Protein AF-A0A920DWF5-F1 (afdb_monomer_lite)

Radius of gyration: 15.87 Å; chains: 1; bounding box: 43×25×32 Å

Foldseek 3Di:
DWDKPNHDDDFPVSVLVVLQVCQQPAAKTKIWDADPVVRDIDMDIDGDGRDDDDPVDGSCVVVVHDGDHPDDDFQQADDCPDPCVVVPHGHGD

Structure (mmCIF, N/CA/C/O backbone):
data_AF-A0A920DWF5-F1
#
_entry.id   AF-A0A920DWF5-F1
#
loop_
_atom_site.group_PDB
_atom_site.id
_atom_site.type_symbol
_atom_site.label_atom_id
_atom_site.label_alt_id
_atom_site.label_comp_id
_atom_site.label_asym_id
_atom_site.label_entity_id
_atom_site.label_seq_id
_atom_site.pdbx_PDB_ins_code
_atom_site.Cartn_x
_atom_site.Cartn_y
_atom_site.Cartn_z
_atom_site.occupancy
_atom_site.B_iso_or_equiv
_atom_site.auth_seq_id
_atom_site.auth_comp_id
_atom_site.auth_asym_id
_atom_site.auth_atom_id
_atom_site.pdbx_PDB_model_num
ATOM 1 N N . MET A 1 1 ? -7.937 7.401 -10.818 1.00 67.44 1 MET A N 1
ATOM 2 C CA . MET A 1 1 ? -6.635 7.728 -10.192 1.00 67.44 1 MET A CA 1
ATOM 3 C C . MET A 1 1 ? -6.473 6.801 -8.995 1.00 67.44 1 MET A C 1
ATOM 5 O O . MET A 1 1 ? -7.468 6.570 -8.327 1.00 67.44 1 MET A O 1
ATOM 9 N N . LEU A 1 2 ? -5.287 6.235 -8.748 1.00 84.75 2 LEU A N 1
ATOM 10 C CA . LEU A 1 2 ? -5.048 5.371 -7.581 1.00 84.75 2 LEU A CA 1
ATOM 11 C C . LEU A 1 2 ? -4.706 6.238 -6.354 1.00 84.75 2 LEU A C 1
ATOM 13 O O . LEU A 1 2 ? -3.880 7.147 -6.475 1.00 84.75 2 LEU A O 1
ATOM 17 N N . SER A 1 3 ? -5.329 5.987 -5.200 1.00 87.75 3 SER A N 1
ATOM 18 C CA . SER A 1 3 ? -5.117 6.766 -3.968 1.00 87.75 3 SER A CA 1
ATOM 19 C C . SER A 1 3 ? -5.283 5.915 -2.697 1.00 87.75 3 SER A C 1
ATOM 21 O O . SER A 1 3 ? -6.054 4.959 -2.686 1.00 87.75 3 SER A O 1
ATOM 23 N N . VAL A 1 4 ? -4.559 6.252 -1.625 1.00 88.31 4 VAL A N 1
ATOM 24 C CA . VAL A 1 4 ? -4.745 5.688 -0.271 1.00 88.31 4 VAL A CA 1
ATOM 25 C C . VAL A 1 4 ? -4.977 6.845 0.694 1.00 88.31 4 VAL A C 1
ATOM 27 O O . VAL A 1 4 ? -4.104 7.698 0.835 1.00 88.31 4 VAL A O 1
ATOM 30 N N . ASN A 1 5 ? -6.137 6.907 1.353 1.00 89.94 5 ASN A N 1
ATOM 31 C CA . ASN A 1 5 ? -6.530 8.022 2.227 1.00 89.94 5 ASN A CA 1
ATOM 32 C C . ASN A 1 5 ? -6.269 9.412 1.594 1.00 89.94 5 ASN A C 1
ATOM 34 O O . ASN A 1 5 ? -5.766 10.322 2.256 1.00 89.94 5 ASN A O 1
ATOM 38 N N . ASN A 1 6 ? -6.620 9.586 0.313 1.00 88.81 6 ASN A N 1
ATOM 39 C CA . ASN A 1 6 ? -6.387 10.794 -0.499 1.00 88.81 6 ASN A CA 1
ATOM 40 C C . ASN A 1 6 ? -4.920 11.088 -0.867 1.00 88.81 6 ASN A C 1
ATOM 42 O O . ASN A 1 6 ? -4.634 12.148 -1.428 1.00 88.81 6 ASN A O 1
ATOM 46 N N . ILE A 1 7 ? -3.982 10.182 -0.582 1.00 91.06 7 ILE A N 1
ATOM 47 C CA . ILE A 1 7 ? -2.592 10.278 -1.041 1.00 91.06 7 ILE A CA 1
ATOM 48 C C . ILE A 1 7 ? -2.502 9.617 -2.422 1.00 91.06 7 ILE A C 1
ATOM 50 O O . ILE A 1 7 ? -2.734 8.410 -2.520 1.00 91.06 7 ILE A O 1
ATOM 54 N N . PRO A 1 8 ? -2.180 10.365 -3.496 1.00 90.94 8 PRO A N 1
ATOM 55 C CA . PRO A 1 8 ? -2.073 9.800 -4.836 1.00 90.94 8 PRO A CA 1
ATOM 56 C C . PRO A 1 8 ? -0.923 8.800 -4.940 1.00 90.94 8 PRO A C 1
ATOM 58 O O . PRO A 1 8 ? 0.180 9.068 -4.466 1.00 90.94 8 PRO A O 1
ATOM 61 N N . ILE A 1 9 ? -1.171 7.691 -5.632 1.00 89.75 9 ILE A N 1
ATOM 62 C CA . ILE A 1 9 ? -0.216 6.602 -5.833 1.00 89.75 9 ILE A CA 1
ATOM 63 C C . ILE A 1 9 ? 0.100 6.472 -7.322 1.00 89.75 9 ILE A C 1
ATOM 65 O O . ILE A 1 9 ? -0.809 6.425 -8.155 1.00 89.75 9 ILE A O 1
ATOM 69 N N . LYS A 1 10 ? 1.388 6.402 -7.670 1.00 87.19 10 LYS A N 1
ATOM 70 C CA . LYS A 1 10 ? 1.835 6.360 -9.074 1.00 87.19 10 LYS A CA 1
ATOM 71 C C . LYS A 1 10 ? 2.187 4.969 -9.582 1.00 87.19 10 LYS A C 1
ATOM 73 O O . LYS A 1 10 ? 2.197 4.769 -10.791 1.00 87.19 10 LYS A O 1
ATOM 78 N N . ASN A 1 11 ? 2.543 4.052 -8.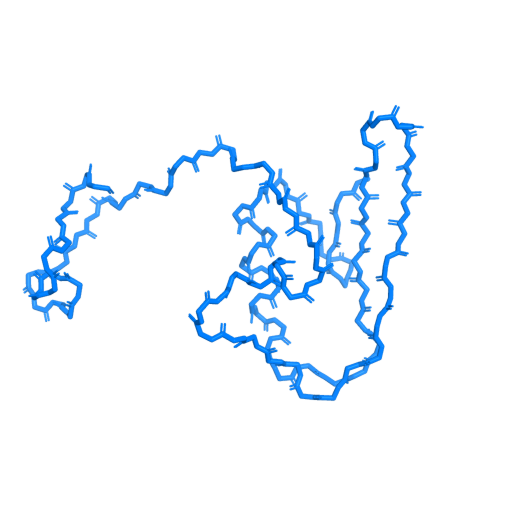690 1.00 85.00 11 ASN A N 1
ATOM 79 C CA . ASN A 1 11 ? 3.055 2.725 -9.032 1.00 85.00 11 ASN A CA 1
ATOM 80 C C . ASN A 1 11 ? 2.786 1.728 -7.894 1.00 85.00 11 ASN A C 1
ATOM 82 O O . ASN A 1 11 ? 2.427 2.118 -6.778 1.00 85.00 11 ASN A O 1
ATOM 86 N N . ALA A 1 12 ? 2.977 0.438 -8.169 1.00 84.94 12 ALA A N 1
ATOM 87 C CA . ALA A 1 12 ? 2.747 -0.629 -7.195 1.00 84.94 12 ALA A CA 1
ATOM 88 C C . ALA A 1 12 ? 3.621 -0.499 -5.937 1.00 84.94 12 ALA A C 1
ATOM 90 O O . ALA A 1 12 ? 3.172 -0.802 -4.837 1.00 84.94 12 ALA A O 1
ATOM 91 N N . GLN A 1 13 ? 4.856 -0.012 -6.070 1.00 86.12 13 GLN A N 1
ATOM 92 C CA . GLN A 1 13 ? 5.758 0.150 -4.930 1.00 86.12 13 GLN A CA 1
ATOM 93 C C . GLN A 1 13 ? 5.275 1.248 -3.971 1.00 86.12 13 GLN A C 1
ATOM 95 O O . GLN A 1 13 ? 5.293 1.064 -2.754 1.00 86.12 13 GLN A O 1
ATOM 100 N N . GLU A 1 14 ? 4.819 2.379 -4.508 1.00 89.25 14 GLU A N 1
ATOM 101 C CA . GLU A 1 14 ? 4.213 3.457 -3.728 1.00 89.25 14 GLU A CA 1
ATOM 102 C C . GLU A 1 14 ? 2.945 2.982 -3.011 1.00 89.25 14 GLU A C 1
ATOM 104 O O . GLU A 1 14 ? 2.746 3.361 -1.857 1.00 89.25 14 GLU A O 1
ATOM 109 N N . LEU A 1 15 ? 2.141 2.110 -3.638 1.00 90.06 15 LEU A N 1
ATOM 110 C CA . LEU A 1 15 ? 0.981 1.494 -2.988 1.00 90.06 15 LEU A CA 1
ATOM 111 C C . LEU A 1 15 ? 1.408 0.730 -1.730 1.00 90.06 15 LEU A C 1
ATOM 113 O O . LEU A 1 15 ? 0.884 0.997 -0.652 1.00 90.06 15 LEU A O 1
ATOM 117 N N . GLU A 1 16 ? 2.373 -0.188 -1.846 1.00 90.31 16 GLU A N 1
ATOM 118 C CA . GLU A 1 16 ? 2.830 -0.992 -0.702 1.00 90.31 16 GLU A CA 1
ATOM 119 C C . GLU A 1 16 ? 3.380 -0.120 0.430 1.00 90.31 16 GLU A C 1
ATOM 121 O O . GLU A 1 16 ? 3.061 -0.333 1.601 1.00 90.31 16 GLU A O 1
ATOM 126 N N . ILE A 1 17 ? 4.188 0.886 0.083 1.00 90.56 17 ILE A N 1
ATOM 127 C CA . ILE A 1 17 ? 4.775 1.814 1.052 1.00 90.56 17 ILE A CA 1
ATOM 128 C C . ILE A 1 17 ? 3.677 2.592 1.779 1.00 90.56 17 ILE A C 1
ATOM 130 O O . ILE A 1 17 ? 3.732 2.723 3.003 1.00 90.56 17 ILE A O 1
ATOM 134 N N . GLU A 1 18 ? 2.696 3.124 1.053 1.00 93.88 18 GLU A N 1
ATOM 135 C CA . GLU A 1 18 ? 1.656 3.953 1.655 1.00 93.88 18 GLU A CA 1
ATOM 136 C C . GLU A 1 18 ? 0.695 3.129 2.514 1.00 93.88 18 GLU A C 1
ATOM 138 O O . GLU A 1 18 ? 0.364 3.538 3.628 1.00 93.88 18 GLU A O 1
ATOM 143 N N . LEU A 1 19 ? 0.334 1.918 2.078 1.00 92.75 19 LEU A N 1
ATOM 144 C CA . LEU A 1 19 ? -0.409 0.973 2.914 1.00 92.75 19 LEU A CA 1
ATOM 145 C C . LEU A 1 19 ? 0.359 0.669 4.209 1.00 92.75 19 LEU A C 1
ATOM 147 O O . LEU A 1 19 ? -0.208 0.765 5.297 1.00 92.75 19 LEU A O 1
ATOM 151 N N . PHE A 1 20 ? 1.661 0.383 4.113 1.00 92.31 20 PHE A N 1
ATOM 152 C CA . PHE A 1 20 ? 2.491 0.070 5.276 1.00 92.31 20 PHE A CA 1
ATOM 153 C C . PHE A 1 20 ? 2.623 1.244 6.259 1.00 92.31 20 PHE A C 1
ATOM 155 O O . PHE A 1 20 ? 2.538 1.033 7.470 1.00 92.31 20 PHE A O 1
ATOM 162 N N . LYS A 1 21 ? 2.780 2.485 5.776 1.00 93.50 21 LYS A N 1
ATOM 163 C CA . LYS A 1 21 ? 2.842 3.695 6.626 1.00 93.50 21 LYS A CA 1
ATOM 164 C C . LYS A 1 21 ? 1.589 3.905 7.473 1.00 93.50 21 LYS A C 1
ATOM 166 O O . LYS A 1 21 ? 1.680 4.509 8.536 1.00 93.50 21 LYS A O 1
ATOM 171 N N . ASN A 1 22 ? 0.443 3.405 7.019 1.00 93.56 22 ASN A N 1
ATOM 172 C CA . ASN A 1 22 ? -0.813 3.474 7.759 1.00 93.56 22 ASN A CA 1
ATOM 173 C C . ASN A 1 22 ? -0.944 2.365 8.826 1.00 93.56 22 ASN A C 1
ATOM 175 O O . ASN A 1 22 ? -2.004 2.215 9.433 1.00 93.56 22 ASN A O 1
ATOM 179 N N . SER A 1 23 ? 0.115 1.598 9.107 1.00 93.31 23 SER A N 1
ATOM 180 C CA . SER A 1 23 ? 0.147 0.696 10.264 1.00 93.31 23 SER A CA 1
ATOM 181 C C . SER A 1 23 ? -0.147 1.464 11.560 1.00 93.31 23 SER A C 1
ATOM 183 O O . SER A 1 23 ? 0.377 2.550 11.794 1.00 93.31 23 SER A O 1
ATOM 185 N N . GLY A 1 24 ? -1.002 0.905 12.411 1.00 94.75 24 GLY A N 1
ATOM 186 C CA . GLY A 1 24 ? -1.511 1.547 13.622 1.00 94.75 24 GLY A CA 1
ATOM 187 C C . GLY A 1 24 ? -2.722 2.460 13.404 1.00 94.75 24 GLY A C 1
ATOM 188 O O . GLY A 1 24 ? -3.322 2.913 14.380 1.00 94.75 24 GLY A O 1
ATOM 189 N N . PHE A 1 25 ? -3.133 2.710 12.154 1.00 94.75 25 PHE A N 1
ATOM 190 C CA . PHE A 1 25 ? -4.298 3.544 11.861 1.00 94.75 25 PHE A CA 1
ATOM 191 C C . PHE A 1 25 ? -5.584 2.951 12.454 1.00 94.75 25 PHE A C 1
ATOM 193 O O . PHE A 1 25 ? -5.811 1.739 12.426 1.00 94.75 25 PHE A O 1
ATOM 200 N N . THR A 1 26 ? -6.435 3.828 12.988 1.00 96.00 26 THR A N 1
ATOM 201 C CA . THR A 1 26 ? -7.754 3.493 13.531 1.00 96.00 26 THR A CA 1
ATOM 202 C C . THR A 1 26 ? -8.776 4.475 12.982 1.00 96.00 26 THR A C 1
ATOM 204 O O . THR A 1 26 ? -8.615 5.685 13.137 1.00 96.00 26 THR A O 1
ATOM 207 N N . GLY A 1 27 ? -9.824 3.959 12.349 1.00 95.69 27 GLY A N 1
ATOM 208 C CA . GLY A 1 27 ? -10.843 4.752 11.669 1.00 95.69 27 GLY A CA 1
ATOM 209 C C . GLY A 1 27 ? -11.265 4.125 10.345 1.00 95.69 27 GLY A C 1
ATOM 210 O O . GLY A 1 27 ? -10.996 2.951 10.082 1.00 95.69 27 GLY A O 1
ATOM 211 N N . ARG A 1 28 ? -11.920 4.924 9.502 1.00 94.75 28 ARG A N 1
ATOM 212 C CA . ARG A 1 28 ? -12.321 4.509 8.158 1.00 94.75 28 ARG A CA 1
ATOM 213 C C . ARG A 1 28 ? -11.134 4.632 7.210 1.00 94.75 28 ARG A C 1
ATOM 215 O O . ARG A 1 28 ? -10.688 5.740 6.935 1.00 94.75 28 ARG A O 1
ATOM 222 N N . PHE A 1 29 ? -10.623 3.498 6.750 1.00 93.69 29 PHE A N 1
ATOM 223 C CA . PHE A 1 29 ? -9.555 3.423 5.760 1.00 93.69 29 PHE A CA 1
ATOM 224 C C . PHE A 1 29 ? -10.153 3.390 4.354 1.00 93.69 29 PHE A C 1
ATOM 226 O O . PHE A 1 29 ? -11.106 2.640 4.121 1.00 93.69 29 PHE A O 1
ATOM 233 N N . GLU A 1 30 ? -9.603 4.184 3.440 1.00 94.06 30 GLU A N 1
ATOM 234 C CA . GLU A 1 30 ? 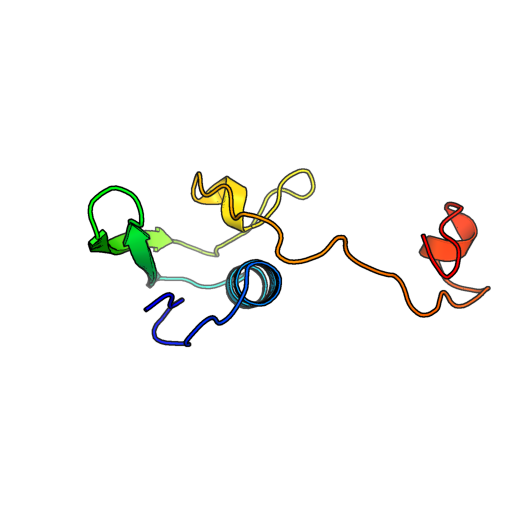-10.092 4.336 2.069 1.00 94.06 30 GLU A CA 1
ATOM 235 C C . GLU A 1 30 ? -8.972 4.100 1.054 1.00 94.06 30 GLU A C 1
ATOM 237 O O . GLU A 1 30 ? -7.861 4.617 1.192 1.00 94.06 30 GLU A O 1
ATOM 242 N N . ILE A 1 31 ? -9.281 3.312 0.026 1.00 92.12 31 ILE A N 1
ATOM 243 C CA . ILE A 1 31 ? -8.414 3.077 -1.127 1.00 92.12 31 ILE A CA 1
ATOM 244 C C . ILE A 1 31 ? -9.228 3.355 -2.388 1.00 92.12 31 ILE A C 1
ATOM 246 O O . ILE A 1 31 ? -10.200 2.649 -2.658 1.00 92.12 31 ILE A O 1
ATOM 250 N N . ASP A 1 32 ? -8.809 4.335 -3.177 1.00 91.19 32 ASP A N 1
ATOM 251 C CA . ASP A 1 32 ? -9.380 4.601 -4.495 1.00 91.19 32 ASP A CA 1
ATOM 252 C C . ASP A 1 32 ? -8.619 3.810 -5.543 1.00 91.19 32 ASP A C 1
ATOM 254 O O . ASP A 1 32 ? -7.398 3.925 -5.646 1.00 91.19 32 ASP A O 1
ATOM 258 N N . LEU A 1 33 ? -9.339 3.023 -6.333 1.00 87.12 33 LEU A N 1
ATOM 259 C CA . LEU A 1 33 ? -8.802 2.111 -7.332 1.00 87.12 33 LEU A CA 1
ATOM 260 C C . LEU A 1 33 ? -9.335 2.464 -8.723 1.00 87.12 33 LEU A C 1
ATOM 262 O O . LEU A 1 33 ? -10.417 3.031 -8.885 1.00 87.12 33 LEU A O 1
ATOM 266 N N . PHE A 1 34 ? -8.570 2.085 -9.747 1.00 84.06 34 PHE A N 1
ATOM 267 C CA . PHE A 1 34 ? -8.995 2.161 -11.141 1.00 84.06 34 PHE A CA 1
ATOM 268 C C . PHE A 1 34 ? -9.086 0.751 -11.726 1.00 84.06 34 PHE A C 1
ATOM 270 O O . PHE A 1 34 ? -8.091 0.032 -11.807 1.00 84.06 34 PHE A O 1
ATOM 277 N N . ASP A 1 35 ? -10.292 0.361 -12.120 1.00 81.69 35 ASP A N 1
ATOM 278 C CA . ASP A 1 35 ? -10.587 -0.874 -12.834 1.00 81.69 35 ASP A CA 1
ATOM 279 C C . ASP A 1 35 ? -10.271 -0.670 -14.321 1.00 81.69 35 ASP A C 1
ATOM 281 O O . ASP A 1 35 ? -11.009 0.011 -15.038 1.00 81.69 35 ASP A O 1
ATOM 285 N N . TYR A 1 36 ? -9.151 -1.236 -14.775 1.00 79.19 36 TYR A N 1
ATOM 286 C CA . TYR A 1 36 ? -8.702 -1.118 -16.162 1.00 79.19 36 TYR A CA 1
ATOM 287 C C . TYR A 1 36 ? -9.557 -1.923 -17.148 1.00 79.19 36 TYR A C 1
ATOM 289 O O . TYR A 1 36 ? -9.641 -1.534 -18.312 1.00 79.19 36 TYR A O 1
ATOM 297 N N . GLU A 1 37 ? -10.201 -3.009 -16.708 1.00 83.38 37 GLU A N 1
ATOM 298 C CA . GLU A 1 37 ? -11.058 -3.823 -17.578 1.00 83.38 37 GLU A CA 1
ATOM 299 C C . GLU A 1 37 ? -12.348 -3.075 -17.914 1.00 83.38 37 GLU A C 1
ATOM 301 O O . GLU A 1 37 ? -12.751 -3.004 -19.074 1.00 83.38 37 GLU A O 1
ATOM 306 N N . ASN A 1 38 ? -12.970 -2.466 -16.902 1.00 88.31 38 ASN A N 1
ATOM 307 C CA . ASN A 1 38 ? -14.243 -1.758 -17.047 1.00 88.31 38 ASN A CA 1
ATOM 308 C C . ASN A 1 38 ? -14.090 -0.234 -17.189 1.00 88.31 38 ASN A C 1
ATOM 310 O O . ASN A 1 38 ? -15.096 0.470 -17.263 1.00 88.31 38 ASN A O 1
ATOM 314 N N . GLN A 1 39 ? -12.854 0.277 -17.214 1.00 86.19 39 GLN A N 1
ATOM 315 C CA . GLN A 1 39 ? -12.503 1.703 -17.293 1.00 86.19 39 GLN A CA 1
ATOM 316 C C . GLN A 1 39 ? -13.265 2.581 -16.292 1.00 86.19 39 GLN A C 1
ATOM 318 O O . GLN A 1 39 ? -13.851 3.605 -16.653 1.00 86.19 39 GLN A O 1
ATOM 323 N N . ARG A 1 40 ? -13.275 2.180 -15.019 1.00 88.62 40 ARG A N 1
ATOM 324 C CA . ARG A 1 40 ? -14.013 2.895 -13.970 1.00 88.62 40 ARG A CA 1
ATOM 325 C C . ARG A 1 40 ? -13.215 3.052 -12.691 1.00 88.62 40 ARG A C 1
ATOM 327 O O . ARG A 1 40 ? -12.402 2.207 -12.331 1.00 88.62 40 ARG A O 1
ATOM 334 N N . GLU A 1 41 ? -13.513 4.123 -11.975 1.00 88.06 41 GLU A N 1
ATOM 335 C CA . GLU A 1 41 ? -13.021 4.339 -10.620 1.00 88.06 41 GLU A CA 1
ATOM 336 C C . GLU A 1 41 ? -13.969 3.694 -9.611 1.00 88.06 41 GLU A C 1
ATOM 338 O O . GLU A 1 41 ? -15.190 3.687 -9.798 1.00 88.06 41 GLU A O 1
ATOM 343 N N . PHE A 1 42 ? -13.404 3.137 -8.546 1.00 89.56 42 PHE A N 1
ATOM 344 C CA . PHE A 1 42 ? -14.168 2.660 -7.403 1.00 89.56 42 PHE A CA 1
ATOM 345 C C . PHE A 1 42 ? -13.344 2.783 -6.125 1.00 89.56 42 PHE A C 1
ATOM 347 O O . PHE A 1 42 ? -12.124 2.638 -6.149 1.00 89.56 42 PHE A O 1
ATOM 354 N N . SER A 1 43 ? -14.027 3.007 -5.009 1.00 89.75 43 SER A N 1
ATOM 355 C CA . SER A 1 43 ? -13.393 3.169 -3.702 1.00 89.75 43 SER A CA 1
ATOM 356 C C . SER A 1 43 ? -13.710 1.971 -2.813 1.00 89.75 43 SER A C 1
ATOM 358 O O . SER A 1 43 ? -14.855 1.511 -2.733 1.00 89.75 43 SER A O 1
ATOM 360 N N . VAL A 1 44 ? -12.687 1.451 -2.141 1.00 88.25 44 VAL A N 1
ATOM 361 C CA . VAL A 1 44 ? -12.789 0.393 -1.136 1.00 88.25 44 VAL A CA 1
ATOM 362 C C . VAL A 1 44 ? -12.654 1.031 0.236 1.00 88.25 44 VAL A C 1
ATOM 364 O O . VAL A 1 44 ? -11.687 1.739 0.506 1.00 88.25 44 VAL A O 1
ATOM 367 N N . PHE A 1 45 ? -13.610 0.746 1.118 1.00 90.75 45 PHE A N 1
ATOM 368 C CA . PHE A 1 45 ? -13.620 1.268 2.480 1.00 90.75 45 PHE A CA 1
ATOM 369 C C . PHE A 1 45 ? -13.600 0.128 3.486 1.00 90.75 45 PHE A C 1
ATOM 371 O O . PHE A 1 45 ? -14.318 -0.862 3.323 1.00 90.75 45 PHE A O 1
ATOM 378 N N . LYS A 1 46 ? -12.836 0.294 4.563 1.00 88.69 46 LYS A N 1
ATOM 379 C CA . LYS A 1 46 ? -12.839 -0.631 5.697 1.00 88.69 46 LYS A CA 1
ATOM 380 C C . LYS A 1 46 ? -12.652 0.138 6.993 1.00 88.69 46 LYS A C 1
ATOM 382 O O . LYS A 1 46 ? -11.692 0.890 7.131 1.00 88.69 46 LYS A O 1
ATOM 387 N N . ASP A 1 47 ? -13.539 -0.084 7.953 1.00 93.44 47 ASP A N 1
ATOM 388 C CA . ASP A 1 47 ? -13.298 0.374 9.317 1.00 93.44 47 ASP A CA 1
ATOM 389 C C . ASP A 1 47 ? -12.247 -0.537 9.953 1.00 93.44 47 ASP A C 1
ATOM 391 O O . ASP A 1 47 ? -12.403 -1.761 10.010 1.00 93.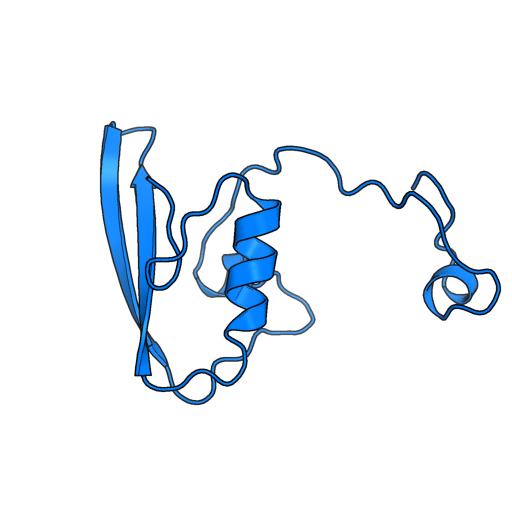44 47 ASP A O 1
ATOM 395 N N . VAL A 1 48 ? -11.140 0.059 10.384 1.00 92.69 48 VAL A N 1
ATOM 396 C CA . VAL A 1 48 ? -9.997 -0.649 10.960 1.00 92.69 48 VAL A CA 1
ATOM 397 C C . VAL A 1 48 ? -9.705 -0.121 12.357 1.00 92.69 48 VAL A C 1
ATOM 399 O O . VAL A 1 48 ? -9.873 1.063 12.646 1.00 92.69 48 VAL A O 1
ATOM 402 N N . ASN A 1 49 ? -9.262 -1.016 13.234 1.00 95.19 49 ASN A N 1
ATOM 403 C CA . ASN A 1 49 ? -8.765 -0.685 14.561 1.00 95.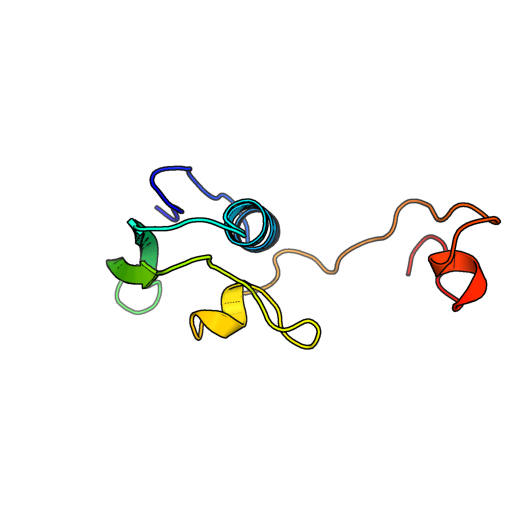19 49 ASN A CA 1
ATOM 404 C C . ASN A 1 49 ? -7.338 -1.213 14.667 1.00 95.19 49 ASN A C 1
ATOM 406 O O . ASN A 1 49 ? -7.136 -2.418 14.522 1.00 95.19 49 ASN A O 1
ATOM 410 N N . ASN A 1 50 ? -6.380 -0.314 14.888 1.00 94.56 50 ASN A N 1
ATOM 411 C CA . ASN A 1 50 ? -4.952 -0.615 14.924 1.00 94.56 50 ASN A CA 1
ATOM 412 C C . ASN A 1 50 ? -4.503 -1.466 13.717 1.00 94.56 50 ASN A C 1
ATOM 414 O O . ASN A 1 50 ? -4.091 -2.620 13.873 1.00 94.56 50 ASN A O 1
ATOM 418 N N . LEU A 1 51 ? -4.645 -0.909 12.506 1.00 93.56 51 LEU A N 1
ATOM 419 C CA . LEU A 1 51 ? -4.318 -1.584 11.245 1.00 93.56 51 LEU A CA 1
ATOM 420 C C . LEU A 1 51 ? -2.929 -2.228 11.313 1.00 93.56 51 LEU A C 1
ATOM 422 O O . LEU A 1 51 ? -1.943 -1.584 11.659 1.00 93.56 51 LEU A O 1
ATOM 426 N N . SER A 1 52 ? -2.852 -3.508 10.981 1.00 93.06 52 SER A N 1
ATOM 427 C CA . SER A 1 52 ? -1.606 -4.265 10.966 1.00 93.06 52 SER A CA 1
ATOM 428 C C . SER A 1 52 ? -1.633 -5.280 9.835 1.00 93.06 52 SER A C 1
ATOM 430 O O . SER A 1 52 ? -2.701 -5.719 9.404 1.00 93.06 52 SER A O 1
ATOM 432 N N . PHE A 1 53 ? -0.443 -5.631 9.356 1.00 90.12 53 PHE A N 1
ATOM 433 C CA . PHE A 1 53 ? -0.253 -6.542 8.237 1.00 90.12 53 PHE A CA 1
ATOM 434 C C . PHE A 1 53 ? 0.491 -7.796 8.713 1.00 90.12 53 PHE A C 1
ATOM 436 O O . PHE A 1 53 ? 1.426 -7.669 9.513 1.00 90.12 53 PHE A O 1
ATOM 443 N N . PRO A 1 54 ? 0.094 -8.999 8.262 1.00 87.62 54 PRO A N 1
ATOM 444 C CA . PRO A 1 54 ? 0.847 -10.222 8.527 1.00 87.62 54 PRO A CA 1
ATOM 445 C C . PRO A 1 54 ? 2.287 -10.103 8.011 1.00 87.62 54 PRO A C 1
ATOM 447 O O . PRO A 1 54 ? 2.518 -9.512 6.961 1.00 87.62 54 PRO A O 1
ATOM 450 N N . GLN A 1 55 ? 3.263 -10.672 8.725 1.00 81.25 55 GLN A N 1
ATOM 451 C CA . GLN A 1 55 ? 4.673 -10.605 8.299 1.00 81.25 55 GLN A CA 1
ATOM 452 C C . GLN A 1 55 ? 4.970 -11.431 7.040 1.00 81.25 55 GLN A C 1
ATOM 454 O O . GLN A 1 55 ? 5.977 -11.202 6.377 1.00 81.25 55 GLN A O 1
ATOM 459 N N . ASP A 1 56 ? 4.117 -12.401 6.728 1.00 85.38 56 ASP A N 1
ATOM 460 C CA . ASP A 1 56 ? 4.232 -13.318 5.597 1.00 85.38 56 ASP A CA 1
ATOM 461 C C . ASP A 1 56 ? 3.467 -12.844 4.350 1.00 85.38 56 ASP A C 1
ATOM 463 O O . ASP A 1 56 ? 3.435 -13.554 3.346 1.00 85.38 56 ASP A O 1
ATOM 467 N N . GLN A 1 57 ? 2.849 -11.657 4.389 1.00 82.69 57 GLN A N 1
ATOM 468 C CA . GLN A 1 57 ? 2.015 -11.135 3.305 1.00 82.69 57 GLN A CA 1
ATOM 469 C C . GLN A 1 57 ? 2.332 -9.668 3.006 1.00 82.69 57 GLN A C 1
ATOM 471 O O . GLN A 1 57 ? 2.692 -8.899 3.896 1.00 82.69 57 GLN A O 1
ATOM 476 N N . SER A 1 58 ? 2.173 -9.258 1.744 1.00 87.25 58 SER A N 1
ATOM 4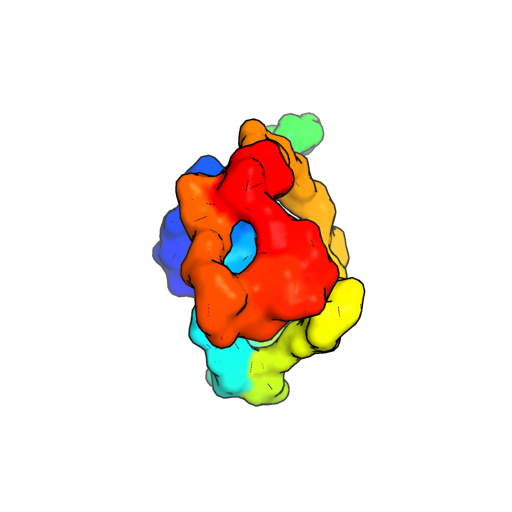77 C CA . SER A 1 58 ? 2.252 -7.840 1.388 1.00 87.25 58 SER A CA 1
ATOM 478 C C . SER A 1 58 ? 1.053 -7.065 1.959 1.00 87.25 58 SER A C 1
ATOM 480 O O . SER A 1 58 ? -0.049 -7.620 2.060 1.00 87.25 58 SER A O 1
ATOM 482 N N . PRO A 1 59 ? 1.220 -5.772 2.290 1.00 91.00 59 PRO A N 1
ATOM 483 C CA . PRO A 1 59 ? 0.111 -4.905 2.675 1.00 91.00 59 PRO A CA 1
ATOM 484 C C . PRO A 1 59 ? -1.062 -4.912 1.686 1.00 91.00 59 PRO A C 1
ATOM 486 O O . PRO A 1 59 ? -2.216 -4.953 2.111 1.00 91.00 59 PRO A O 1
ATOM 489 N N . SER A 1 60 ? -0.800 -4.925 0.377 1.00 89.94 60 SER A N 1
ATOM 490 C CA . SER A 1 60 ? -1.845 -5.031 -0.655 1.00 89.94 60 SER A CA 1
ATOM 491 C C . SER A 1 60 ? -2.664 -6.325 -0.568 1.00 89.94 60 SER A C 1
ATOM 493 O O . SER A 1 60 ? -3.893 -6.286 -0.683 1.00 89.94 60 SER A O 1
ATOM 495 N N . S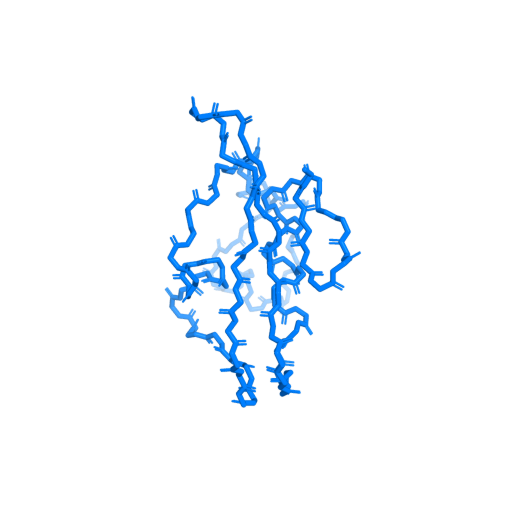ER A 1 61 ? -2.014 -7.458 -0.282 1.00 88.50 61 SER A N 1
ATOM 496 C CA . SER A 1 61 ? -2.658 -8.773 -0.178 1.00 88.50 61 SER A CA 1
ATOM 497 C C . SER A 1 61 ? -3.674 -8.830 0.967 1.00 88.50 61 SER A C 1
ATOM 499 O O . SER A 1 61 ? -4.734 -9.436 0.826 1.00 88.50 61 SER A O 1
ATOM 501 N N . PHE A 1 62 ? -3.439 -8.103 2.066 1.00 88.00 62 PHE A N 1
ATOM 502 C CA . PHE A 1 62 ? -4.415 -7.965 3.157 1.00 88.00 62 PHE A CA 1
ATOM 503 C C . PHE A 1 62 ? -5.758 -7.367 2.695 1.00 88.00 62 PHE A C 1
ATOM 505 O O . PHE A 1 62 ? -6.812 -7.659 3.267 1.00 88.00 62 PHE A O 1
ATOM 512 N N . PHE A 1 63 ? -5.732 -6.538 1.649 1.00 87.00 63 PHE A N 1
ATOM 513 C CA . PHE A 1 63 ? -6.917 -5.966 1.010 1.00 87.00 63 PHE A CA 1
ATOM 514 C C . PHE A 1 63 ? -7.392 -6.776 -0.209 1.00 87.00 63 PHE A C 1
ATOM 516 O O . PHE A 1 63 ? -8.261 -6.311 -0.942 1.00 87.00 63 PHE A O 1
ATOM 523 N N . ASN A 1 64 ? -6.860 -7.988 -0.415 1.00 87.19 64 ASN A N 1
ATOM 524 C CA . ASN A 1 64 ? -7.067 -8.824 -1.602 1.00 87.19 64 ASN A CA 1
ATOM 525 C C . ASN A 1 64 ? -6.723 -8.102 -2.915 1.00 87.19 64 ASN A C 1
ATOM 527 O O . ASN A 1 64 ? -7.360 -8.326 -3.945 1.00 87.19 64 ASN A O 1
ATOM 531 N N . LEU A 1 65 ? -5.725 -7.219 -2.878 1.00 84.75 65 LEU A N 1
ATOM 532 C CA . LEU A 1 65 ? -5.204 -6.542 -4.057 1.00 84.75 65 LEU A CA 1
ATOM 533 C C . LEU A 1 65 ? -3.951 -7.268 -4.536 1.00 84.75 65 LEU A C 1
ATOM 535 O O . LEU A 1 65 ? -3.064 -7.579 -3.745 1.00 84.75 65 LEU A O 1
ATOM 539 N N . GLN A 1 66 ? -3.867 -7.496 -5.845 1.00 83.69 66 GLN A N 1
ATOM 540 C CA . GLN A 1 66 ? -2.676 -8.037 -6.489 1.00 83.69 66 GLN A CA 1
ATOM 541 C C . GLN A 1 66 ? -2.161 -7.017 -7.509 1.00 83.69 66 GLN A C 1
ATOM 543 O O . GLN A 1 66 ? -2.559 -7.059 -8.675 1.00 83.69 66 GLN A O 1
ATOM 548 N N . PRO A 1 67 ? -1.341 -6.043 -7.077 1.00 76.94 67 PRO A N 1
ATOM 549 C CA . PRO A 1 67 ? -0.816 -5.037 -7.982 1.00 76.94 67 PRO A CA 1
ATOM 550 C C . PRO A 1 67 ? 0.152 -5.673 -8.985 1.00 76.94 67 PRO A C 1
ATOM 552 O O . PRO A 1 67 ? 0.939 -6.561 -8.648 1.00 76.94 67 PRO A O 1
ATOM 555 N N . PHE A 1 68 ? 0.121 -5.191 -10.226 1.00 73.19 68 PHE A N 1
ATOM 556 C CA . PHE A 1 68 ? 1.160 -5.509 -11.197 1.00 73.19 68 PHE A CA 1
ATOM 557 C C . PHE A 1 68 ? 2.434 -4.770 -10.801 1.00 73.19 68 PHE A C 1
ATOM 559 O O . PHE A 1 68 ? 2.441 -3.546 -10.719 1.00 73.19 68 PHE A O 1
ATOM 566 N N . VAL A 1 69 ? 3.505 -5.513 -10.523 1.00 67.38 69 VAL A N 1
ATOM 567 C CA . VAL A 1 69 ? 4.797 -4.916 -10.178 1.00 67.38 69 VAL A CA 1
ATOM 568 C C . VAL A 1 69 ? 5.352 -4.209 -11.408 1.00 67.38 69 VAL A C 1
ATOM 570 O O . VAL A 1 69 ? 5.624 -4.853 -12.419 1.00 67.38 69 VAL A O 1
ATOM 573 N N . ASP A 1 70 ? 5.536 -2.893 -11.312 1.00 66.06 70 ASP A N 1
ATOM 574 C CA . ASP A 1 70 ? 6.103 -2.105 -12.409 1.00 66.06 70 ASP A CA 1
ATOM 575 C C . ASP A 1 70 ? 7.569 -2.488 -12.681 1.00 66.06 70 ASP A C 1
ATOM 577 O O . ASP A 1 70 ? 8.030 -2.435 -13.819 1.00 66.06 70 ASP A O 1
ATOM 581 N N . TYR A 1 71 ? 8.289 -2.925 -11.639 1.00 66.06 71 TYR A N 1
ATOM 582 C CA . TYR A 1 71 ? 9.677 -3.383 -11.697 1.00 66.06 71 TYR A CA 1
ATOM 583 C C . TYR A 1 71 ? 9.939 -4.425 -10.602 1.00 66.06 71 TYR A C 1
ATOM 585 O O . TYR A 1 71 ? 9.379 -4.334 -9.507 1.00 66.06 71 TYR A O 1
ATOM 593 N N . SER A 1 72 ? 10.835 -5.384 -10.853 1.00 65.38 72 SER A N 1
ATOM 594 C CA . SER A 1 72 ? 11.409 -6.192 -9.770 1.00 65.38 72 SER A CA 1
ATOM 595 C C . SER A 1 72 ? 12.168 -5.268 -8.807 1.00 65.38 72 SER A C 1
ATOM 597 O O . SER A 1 72 ? 12.901 -4.398 -9.286 1.00 65.38 72 SER A O 1
ATOM 599 N N . PRO A 1 73 ? 12.024 -5.412 -7.477 1.00 63.09 73 PRO A N 1
ATOM 600 C CA . PRO A 1 73 ? 12.796 -4.611 -6.535 1.00 63.09 73 PRO A CA 1
ATOM 601 C C . PRO A 1 73 ? 14.289 -4.854 -6.771 1.00 63.09 73 PRO A C 1
ATOM 603 O O . PRO A 1 73 ? 14.747 -5.986 -6.684 1.00 63.09 73 PRO A O 1
ATOM 606 N N . VAL A 1 74 ? 15.039 -3.795 -7.084 1.00 63.91 74 VAL A N 1
ATOM 607 C CA . VAL A 1 74 ? 16.491 -3.873 -7.289 1.00 63.91 74 VAL A CA 1
ATOM 608 C C . VAL A 1 74 ? 17.190 -3.346 -6.046 1.00 63.91 74 VAL A C 1
ATOM 610 O O . VAL A 1 74 ? 17.094 -2.157 -5.724 1.00 63.91 74 VAL A O 1
ATOM 613 N N . ILE A 1 75 ? 17.922 -4.212 -5.346 1.00 72.12 75 ILE A N 1
ATOM 614 C CA . ILE A 1 75 ? 18.725 -3.801 -4.194 1.00 72.12 75 ILE A CA 1
ATOM 615 C C . ILE A 1 75 ? 20.028 -3.171 -4.703 1.00 72.12 75 ILE A C 1
ATOM 617 O O . ILE A 1 75 ? 20.960 -3.860 -5.126 1.00 72.12 75 ILE A O 1
ATOM 621 N N . SER A 1 76 ? 20.109 -1.840 -4.652 1.00 70.88 76 SER A N 1
ATOM 622 C CA . SER A 1 76 ? 21.259 -1.078 -5.163 1.00 70.88 76 SER A CA 1
ATOM 623 C C . SER A 1 76 ? 22.537 -1.244 -4.335 1.00 70.88 76 SER A C 1
ATOM 625 O O . SER A 1 76 ? 23.633 -1.087 -4.868 1.00 70.88 76 SER A O 1
ATOM 627 N N . SER A 1 77 ? 22.418 -1.565 -3.043 1.00 79.12 77 SER A N 1
ATOM 628 C CA . SER A 1 77 ? 23.551 -1.876 -2.167 1.00 79.12 77 SER A CA 1
ATOM 629 C C . SER A 1 77 ? 23.098 -2.604 -0.903 1.00 79.12 77 SER A C 1
ATOM 631 O O . SER A 1 77 ? 22.035 -2.298 -0.364 1.00 79.12 77 SER A O 1
ATOM 633 N N . VAL A 1 78 ? 23.930 -3.514 -0.393 1.00 83.81 78 VAL A N 1
ATOM 634 C CA . VAL A 1 78 ? 23.759 -4.148 0.923 1.00 83.81 78 VAL A CA 1
ATOM 635 C C . VAL A 1 78 ? 25.016 -3.902 1.755 1.00 83.81 78 VAL A C 1
ATOM 637 O O . VAL A 1 78 ? 26.119 -4.197 1.302 1.00 83.81 78 VAL A O 1
ATOM 640 N N . SER A 1 79 ? 24.865 -3.379 2.974 1.00 87.88 79 SER A N 1
ATOM 641 C CA . SER A 1 79 ? 25.995 -3.211 3.900 1.00 87.88 79 SER A CA 1
ATOM 642 C C . SER A 1 79 ? 26.485 -4.563 4.428 1.00 87.88 79 SER A C 1
ATOM 644 O O . SER A 1 79 ? 25.663 -5.382 4.848 1.00 87.88 79 SER A O 1
ATOM 646 N N . GLU A 1 80 ? 27.803 -4.778 4.485 1.00 88.75 80 GLU A N 1
ATOM 647 C CA . GLU A 1 80 ? 28.422 -6.047 4.919 1.00 88.75 80 GLU A CA 1
ATOM 648 C C . GLU A 1 80 ? 28.051 -6.452 6.355 1.00 88.75 80 GLU A C 1
ATOM 650 O O . GLU A 1 80 ? 27.988 -7.635 6.684 1.00 88.75 80 GLU A O 1
ATOM 655 N N . ASN A 1 81 ? 27.754 -5.477 7.214 1.00 90.12 81 ASN A N 1
ATOM 656 C CA . ASN A 1 81 ? 27.346 -5.708 8.601 1.00 90.12 81 ASN A CA 1
ATOM 657 C C . ASN A 1 81 ? 25.828 -5.894 8.791 1.00 90.12 81 ASN A C 1
ATOM 659 O O . ASN A 1 81 ? 25.372 -6.041 9.924 1.00 90.12 81 ASN A O 1
ATOM 663 N N . SER A 1 82 ? 25.034 -5.853 7.720 1.00 83.00 82 SER A N 1
ATOM 664 C CA . SER A 1 82 ? 23.578 -5.955 7.819 1.00 83.00 82 SER A CA 1
ATOM 665 C C . SER A 1 82 ? 23.109 -7.400 7.985 1.00 83.00 82 SER A C 1
ATOM 667 O O . SER A 1 82 ? 23.704 -8.337 7.449 1.00 83.00 82 SER A O 1
ATOM 669 N N . ILE A 1 83 ? 21.965 -7.574 8.652 1.00 85.75 83 ILE A N 1
ATOM 670 C CA . ILE A 1 83 ? 21.262 -8.865 8.726 1.00 85.75 83 ILE A CA 1
ATOM 671 C C . ILE A 1 83 ? 20.962 -9.395 7.313 1.00 85.75 83 ILE A C 1
ATOM 673 O O . ILE A 1 83 ? 21.035 -10.599 7.076 1.00 85.75 83 ILE A O 1
ATOM 677 N N . ALA A 1 84 ? 20.696 -8.505 6.351 1.00 84.62 84 ALA A N 1
ATOM 678 C CA . ALA A 1 84 ? 20.459 -8.869 4.958 1.00 84.62 84 ALA A CA 1
ATOM 679 C C . ALA A 1 84 ? 21.693 -9.523 4.306 1.00 84.62 84 ALA A C 1
ATOM 681 O O . ALA A 1 84 ? 21.571 -10.584 3.695 1.00 84.62 84 ALA A O 1
ATOM 682 N N . PHE A 1 85 ? 22.892 -8.957 4.498 1.00 87.12 85 PHE A N 1
ATOM 683 C CA . PHE A 1 85 ? 24.139 -9.549 3.998 1.00 87.12 85 PHE A CA 1
ATOM 684 C C . PHE A 1 85 ? 24.447 -10.893 4.666 1.00 87.12 85 PHE A C 1
ATOM 686 O O . PHE A 1 85 ? 24.815 -11.859 3.990 1.00 87.12 85 PHE A O 1
ATOM 693 N N . GLN A 1 86 ? 24.246 -10.967 5.985 1.00 89.06 86 GLN A N 1
ATOM 694 C CA . GLN A 1 86 ? 24.415 -12.192 6.774 1.00 89.06 86 GLN A CA 1
ATOM 695 C C . GLN A 1 86 ? 23.445 -13.298 6.338 1.00 89.06 86 GLN A C 1
ATOM 697 O O . GLN A 1 86 ? 23.806 -14.470 6.355 1.00 89.06 86 GLN A O 1
ATOM 702 N N . SER A 1 87 ? 22.253 -12.918 5.873 1.00 86.25 87 SER A N 1
ATOM 703 C CA . SER A 1 87 ? 21.227 -13.827 5.345 1.00 86.25 87 SER A CA 1
ATOM 704 C C . SER A 1 87 ? 21.419 -14.174 3.863 1.00 86.25 87 SER A C 1
ATOM 706 O O . SER A 1 87 ? 20.585 -14.858 3.279 1.00 86.25 87 SER A O 1
ATOM 708 N N . GLY A 1 88 ? 22.512 -13.722 3.241 1.00 81.69 88 GLY A N 1
ATOM 709 C CA . GLY A 1 88 ? 22.878 -14.090 1.872 1.00 81.69 88 GLY A CA 1
ATOM 710 C C . GLY A 1 88 ? 22.435 -13.112 0.783 1.00 81.69 88 GLY A C 1
ATOM 711 O O . GLY A 1 88 ? 22.804 -13.319 -0.370 1.00 81.69 88 GLY A O 1
ATOM 712 N N . LEU A 1 89 ? 21.730 -12.024 1.116 1.00 81.69 89 LEU A N 1
ATOM 713 C CA . LEU A 1 89 ? 21.390 -10.984 0.141 1.00 81.69 89 LEU A CA 1
ATOM 714 C C . LEU A 1 89 ? 22.668 -10.279 -0.335 1.00 81.69 89 LEU A C 1
ATOM 716 O O . LEU A 1 89 ? 23.585 -10.015 0.454 1.00 81.69 89 LEU A O 1
ATOM 720 N N . ARG A 1 90 ? 22.751 -9.982 -1.632 1.00 79.62 90 ARG A N 1
ATOM 721 C CA . ARG A 1 90 ? 23.883 -9.280 -2.248 1.00 79.62 90 ARG A CA 1
ATOM 722 C C . ARG A 1 90 ? 23.383 -8.076 -3.049 1.00 79.62 90 ARG A C 1
ATOM 724 O O . ARG A 1 90 ? 22.189 -7.893 -3.263 1.00 79.62 90 ARG A O 1
ATOM 731 N N . THR A 1 91 ? 24.300 -7.207 -3.450 1.00 70.38 91 THR A N 1
ATOM 732 C CA . THR A 1 91 ? 23.980 -6.082 -4.336 1.00 70.38 91 THR A CA 1
ATOM 733 C C . THR A 1 91 ? 23.592 -6.599 -5.723 1.00 70.38 91 THR A C 1
ATOM 735 O O . THR A 1 91 ? 24.277 -7.472 -6.253 1.00 70.38 91 THR A O 1
ATOM 738 N N . GLY A 1 92 ? 22.536 -6.045 -6.322 1.00 61.03 92 GLY A N 1
ATOM 739 C CA . GLY A 1 92 ? 22.077 -6.424 -7.664 1.00 61.03 92 GLY A CA 1
ATOM 740 C C . GLY A 1 92 ? 21.252 -7.714 -7.731 1.00 61.03 92 GLY A C 1
ATOM 741 O O . GLY A 1 92 ? 20.971 -8.171 -8.838 1.00 61.03 92 GLY A O 1
ATOM 742 N N . THR A 1 93 ? 20.882 -8.282 -6.577 1.00 54.03 93 THR A N 1
ATOM 743 C CA . THR A 1 93 ? 19.758 -9.233 -6.472 1.00 54.03 93 THR A CA 1
ATOM 744 C C . THR A 1 93 ? 18.420 -8.512 -6.413 1.00 54.03 93 THR A C 1
ATOM 746 O O . THR A 1 93 ? 18.393 -7.346 -5.941 1.00 54.03 93 THR A O 1
#

pLDDT: mean 85.35, std 8.89, range [54.03, 96.0]

Secondary structure (DSSP, 8-state):
-EEETTEEE-SHHHHHHHHHHTTT--EEEEEEEEETTTTEEEEEEEEESS----TTS-HHHHTT--PPPSS--------TTSHHHHTT--TT-

Sequence (93 aa):
MLSVNNIPIKNAQELEIELFKNSGFTGRFEIDLFDYENQREFSVFKDVNNLSFPQDQSPSSFFNLQPFVDYSPVISSVSENSIAFQSGLRTGT